Protein AF-A0A7K4D517-F1 (afdb_monomer_lite)

pLDDT: mean 93.34, std 5.88, range [61.91, 97.88]

Secondary structure (DSSP, 8-state):
-EEE-TT--HHHHHHHHHHHHSS-----EEETT-SPP-SSSPP--------

Sequence (51 aa):
NVEAEPGVTGYMVEKALKEALGFSPKGDVFPIGHLPRQDGKAQRVFRRKIE

Structure (mmCIF, N/CA/C/O backbone):
data_AF-A0A7K4D517-F1
#
_entry.id   AF-A0A7K4D517-F1
#
loop_
_atom_site.group_PDB
_atom_site.id
_atom_site.type_symbol
_atom_site.label_atom_id
_atom_site.label_alt_id
_atom_site.label_comp_id
_atom_site.label_asym_id
_atom_site.label_entity_id
_atom_site.label_seq_id
_atom_site.pdbx_PDB_ins_code
_atom_site.Cartn_x
_atom_site.Cartn_y
_atom_site.Cartn_z
_atom_site.occupancy
_atom_site.B_iso_or_equiv
_atom_site.auth_seq_id
_atom_site.auth_comp_id
_atom_site.auth_asym_id
_atom_site.auth_atom_id
_atom_site.pdbx_PDB_model_num
ATOM 1 N N . ASN A 1 1 ? -1.103 1.229 -3.624 1.00 89.94 1 ASN A N 1
ATOM 2 C CA . ASN A 1 1 ? -1.219 -0.241 -3.524 1.00 89.94 1 ASN A CA 1
ATOM 3 C C . ASN A 1 1 ? 0.011 -0.793 -2.847 1.00 89.94 1 ASN A C 1
ATOM 5 O O . ASN A 1 1 ? 1.102 -0.298 -3.127 1.00 89.94 1 ASN A O 1
ATOM 9 N N . VAL A 1 2 ? -0.174 -1.760 -1.953 1.00 93.94 2 VAL A N 1
ATOM 10 C CA . VAL A 1 2 ? 0.902 -2.396 -1.176 1.00 93.94 2 VAL A CA 1
ATOM 11 C C . VAL A 1 2 ? 0.695 -3.907 -1.123 1.00 93.94 2 VAL A C 1
ATOM 13 O O . VAL A 1 2 ? -0.427 -4.378 -1.287 1.00 93.94 2 VAL A O 1
ATOM 16 N N . GLU A 1 3 ? 1.767 -4.652 -0.878 1.00 96.12 3 GLU A N 1
ATOM 17 C CA . GLU A 1 3 ? 1.698 -6.073 -0.532 1.00 96.12 3 GLU A CA 1
ATOM 18 C C . GLU A 1 3 ? 1.893 -6.238 0.971 1.00 96.12 3 GLU A C 1
ATOM 20 O O . GLU A 1 3 ? 2.706 -5.522 1.562 1.00 96.12 3 GLU A O 1
ATOM 25 N N . ALA A 1 4 ? 1.166 -7.167 1.583 1.00 96.69 4 ALA A N 1
ATOM 26 C CA . ALA A 1 4 ? 1.283 -7.436 3.008 1.00 96.69 4 ALA A CA 1
ATOM 27 C C . ALA A 1 4 ? 1.027 -8.912 3.342 1.00 96.69 4 ALA A C 1
ATOM 29 O O . ALA A 1 4 ? 0.437 -9.656 2.557 1.00 96.69 4 ALA A O 1
ATOM 30 N N . GLU A 1 5 ? 1.486 -9.312 4.526 1.00 97.06 5 GLU A N 1
ATOM 31 C CA . GLU A 1 5 ? 1.225 -10.629 5.109 1.00 97.06 5 GLU A CA 1
ATOM 32 C C . GLU A 1 5 ? -0.274 -10.839 5.403 1.00 97.06 5 GLU A C 1
ATOM 34 O O . GLU A 1 5 ? -1.014 -9.865 5.614 1.00 97.06 5 GLU A O 1
ATOM 39 N N . PRO A 1 6 ? -0.742 -12.100 5.485 1.00 96.00 6 PRO A N 1
ATOM 40 C CA . PRO A 1 6 ? -2.101 -12.410 5.908 1.00 96.00 6 PRO A CA 1
ATOM 41 C C . PRO A 1 6 ? -2.456 -11.766 7.256 1.00 96.00 6 PRO A C 1
ATOM 43 O O . PRO A 1 6 ? -1.678 -11.789 8.206 1.00 96.00 6 PRO A O 1
ATOM 46 N N . GLY A 1 7 ? -3.661 -11.200 7.343 1.00 95.62 7 GLY A N 1
ATOM 47 C CA . GLY A 1 7 ? -4.153 -10.514 8.543 1.00 95.62 7 GLY A CA 1
ATOM 48 C C . GLY A 1 7 ? -3.891 -9.006 8.565 1.00 95.62 7 GLY A C 1
ATOM 49 O O . GLY A 1 7 ? -4.533 -8.299 9.342 1.00 95.62 7 GLY A O 1
ATOM 50 N N . VAL A 1 8 ? -3.036 -8.478 7.681 1.00 96.81 8 VAL A N 1
ATOM 51 C CA . VAL A 1 8 ? -2.927 -7.027 7.477 1.00 96.81 8 VAL A CA 1
ATOM 52 C C . VAL A 1 8 ? -4.106 -6.541 6.636 1.00 96.81 8 VAL A C 1
ATOM 54 O O . VAL A 1 8 ? -4.336 -7.007 5.522 1.00 96.81 8 VAL A O 1
ATO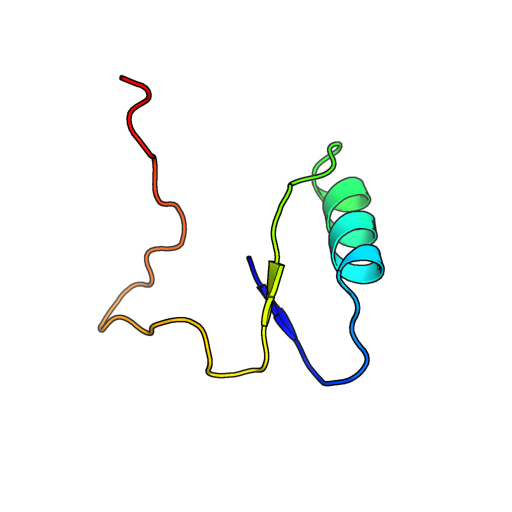M 57 N N . THR A 1 9 ? -4.861 -5.578 7.165 1.00 95.62 9 THR A N 1
ATOM 58 C CA . THR A 1 9 ? -6.049 -5.028 6.494 1.00 95.62 9 THR A CA 1
ATOM 59 C C . THR A 1 9 ? -5.763 -3.684 5.827 1.00 95.62 9 THR A C 1
ATOM 61 O O . THR A 1 9 ? -4.858 -2.949 6.232 1.00 95.62 9 THR A O 1
ATOM 64 N N . GLY A 1 10 ? -6.589 -3.312 4.842 1.00 95.19 10 GLY A N 1
ATOM 65 C CA . GLY A 1 10 ? -6.525 -1.990 4.206 1.00 95.19 10 GLY A CA 1
ATOM 66 C C . GLY A 1 10 ? -6.653 -0.837 5.203 1.00 95.19 10 GLY A C 1
ATOM 67 O O . GLY A 1 10 ? -5.927 0.145 5.089 1.00 95.19 10 GLY A O 1
ATOM 68 N N . TYR A 1 11 ? -7.481 -0.998 6.240 1.00 95.50 11 TYR A N 1
ATOM 69 C CA . TYR A 1 11 ? -7.616 -0.013 7.314 1.00 95.50 11 TYR A CA 1
ATOM 70 C C . TYR A 1 11 ? -6.298 0.213 8.066 1.00 95.50 11 TYR A C 1
ATOM 72 O O . TYR A 1 11 ? -5.905 1.356 8.284 1.00 95.50 11 TYR A O 1
ATOM 80 N N . MET A 1 12 ? -5.586 -0.859 8.431 1.00 97.00 12 MET A N 1
ATOM 81 C CA . MET A 1 12 ? -4.302 -0.749 9.136 1.00 97.00 12 MET A CA 1
ATOM 82 C C . MET A 1 12 ? -3.265 0.002 8.296 1.00 97.00 12 MET A C 1
ATOM 84 O O . MET A 1 12 ? -2.561 0.871 8.811 1.00 97.00 12 MET A O 1
ATOM 88 N N . VAL A 1 13 ? -3.211 -0.301 6.996 1.00 96.31 13 VAL A N 1
ATOM 89 C CA . VAL A 1 13 ? -2.311 0.363 6.046 1.00 96.31 13 VAL A CA 1
ATOM 90 C C . VAL A 1 13 ? -2.682 1.834 5.873 1.00 96.31 13 VAL A C 1
ATOM 92 O O . VAL A 1 13 ? -1.815 2.695 6.000 1.00 96.31 13 VAL A O 1
ATOM 95 N N . GLU A 1 14 ? -3.954 2.143 5.610 1.00 96.56 14 GLU A N 1
ATOM 96 C CA . GLU A 1 14 ? -4.417 3.523 5.434 1.00 96.56 14 GLU A CA 1
ATOM 97 C C . GLU A 1 14 ? -4.107 4.365 6.673 1.00 96.56 14 GLU A C 1
ATOM 99 O O . GLU A 1 14 ? -3.594 5.477 6.556 1.00 96.56 14 GLU A O 1
ATOM 104 N N . LYS A 1 15 ? -4.368 3.816 7.863 1.00 96.88 15 LYS A N 1
ATOM 105 C CA . LYS A 1 15 ? -4.155 4.505 9.134 1.00 96.88 15 LYS A CA 1
ATOM 1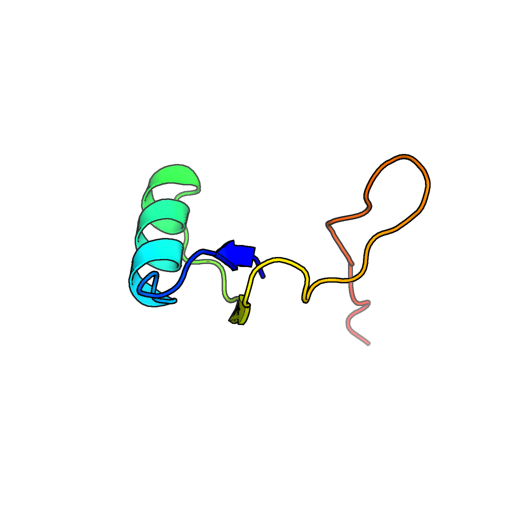06 C C . LYS A 1 15 ? -2.675 4.843 9.344 1.00 96.88 15 LYS A C 1
ATOM 108 O O . LYS A 1 15 ? -2.361 5.994 9.638 1.00 96.88 15 LYS A O 1
ATOM 113 N N . ALA A 1 16 ? -1.771 3.891 9.093 1.00 96.56 16 ALA A N 1
ATOM 114 C CA . ALA A 1 16 ? -0.326 4.126 9.154 1.00 96.56 16 ALA A CA 1
ATOM 115 C C . ALA A 1 16 ? 0.152 5.152 8.106 1.00 96.56 16 ALA A C 1
ATOM 117 O O . ALA A 1 16 ? 0.950 6.038 8.412 1.00 96.56 16 ALA A O 1
ATOM 118 N N . LEU A 1 17 ? -0.361 5.076 6.872 1.00 95.69 17 LEU A N 1
ATOM 119 C CA . LEU A 1 17 ? -0.010 6.029 5.816 1.00 95.69 17 LEU A CA 1
ATOM 120 C C . LEU A 1 17 ? -0.528 7.439 6.114 1.00 95.69 17 LEU A C 1
ATOM 122 O O . LEU A 1 17 ? 0.175 8.408 5.838 1.00 95.69 17 LEU A O 1
ATOM 126 N N . LYS A 1 18 ? -1.714 7.568 6.713 1.00 97.00 18 LYS A N 1
ATOM 127 C CA . LYS A 1 18 ? -2.273 8.857 7.126 1.00 97.00 18 LYS A CA 1
ATOM 128 C C . LYS A 1 18 ? -1.415 9.542 8.178 1.00 97.00 18 LYS A C 1
ATOM 130 O O . LYS A 1 18 ? -1.170 10.740 8.064 1.00 97.00 18 LYS A O 1
ATOM 135 N N . GLU A 1 19 ? -0.948 8.792 9.170 1.00 97.88 19 GLU A N 1
ATOM 136 C CA . GLU A 1 19 ? -0.055 9.307 10.212 1.00 97.88 19 GLU A CA 1
ATOM 137 C C . GLU A 1 19 ? 1.288 9.773 9.623 1.00 97.88 19 GLU A C 1
ATOM 139 O O . GLU A 1 19 ? 1.793 10.825 10.009 1.00 97.88 19 GLU A O 1
ATOM 144 N N . ALA A 1 20 ? 1.833 9.047 8.641 1.00 97.38 20 ALA A N 1
ATOM 145 C CA . ALA A 1 20 ? 3.113 9.385 8.018 1.00 97.38 20 ALA A CA 1
ATOM 146 C C . ALA A 1 20 ? 3.034 10.525 6.983 1.00 97.38 20 ALA A C 1
ATOM 148 O O . ALA A 1 20 ? 3.968 11.316 6.864 1.00 97.38 20 ALA A O 1
ATOM 149 N N . LEU A 1 21 ? 1.953 10.590 6.199 1.00 95.50 21 LEU A N 1
ATOM 150 C CA . LEU A 1 21 ? 1.831 11.494 5.047 1.00 95.50 21 LEU A CA 1
ATOM 151 C C . LEU A 1 21 ? 0.933 12.712 5.313 1.00 95.50 21 LEU A C 1
ATOM 153 O O . LEU A 1 21 ? 0.937 13.652 4.521 1.00 95.50 21 LEU A O 1
ATOM 157 N N . GLY A 1 22 ? 0.136 12.694 6.385 1.00 97.62 22 GLY A N 1
ATOM 158 C CA . GLY A 1 22 ? -0.840 13.742 6.702 1.00 97.62 22 GLY A CA 1
ATOM 159 C C . GLY A 1 22 ? -2.148 13.669 5.900 1.00 97.62 22 GLY A C 1
ATOM 160 O O . GLY A 1 22 ? -3.009 14.530 6.062 1.00 97.62 22 GLY A O 1
ATOM 161 N N . PHE A 1 23 ? -2.338 12.654 5.052 1.00 95.75 23 PHE A N 1
ATOM 162 C CA . PHE A 1 23 ? -3.578 12.418 4.302 1.00 95.75 23 PHE A CA 1
ATOM 163 C C . PHE A 1 23 ? -3.833 10.920 4.108 1.00 95.75 23 PHE A C 1
ATOM 165 O O . PHE A 1 23 ? -2.899 10.131 4.161 1.00 95.75 23 PHE A O 1
ATOM 172 N N . SER A 1 24 ? -5.086 10.527 3.855 1.00 94.81 24 SER A N 1
ATOM 173 C CA . SER A 1 24 ? -5.462 9.134 3.565 1.00 94.81 24 SER A CA 1
ATOM 174 C C . SER A 1 24 ? -5.318 8.823 2.068 1.00 94.81 24 SER A C 1
ATOM 176 O O . SER A 1 24 ? -6.192 9.220 1.287 1.00 94.81 24 SER A O 1
ATOM 178 N N . PRO A 1 25 ? -4.254 8.133 1.615 1.00 93.69 25 PRO A N 1
ATOM 179 C CA . PRO A 1 25 ? -4.178 7.667 0.238 1.00 93.69 25 PRO A CA 1
ATOM 180 C C . PRO A 1 25 ? -5.151 6.509 0.003 1.00 93.69 25 PRO A C 1
ATOM 182 O O . PRO A 1 25 ? -5.293 5.617 0.836 1.00 93.69 25 PRO A O 1
ATOM 185 N N . LYS A 1 26 ? -5.771 6.482 -1.179 1.00 92.94 26 LYS A N 1
ATOM 186 C CA . LYS A 1 26 ? -6.543 5.321 -1.635 1.00 92.94 26 LYS A CA 1
ATOM 187 C C . LYS A 1 26 ? -5.607 4.273 -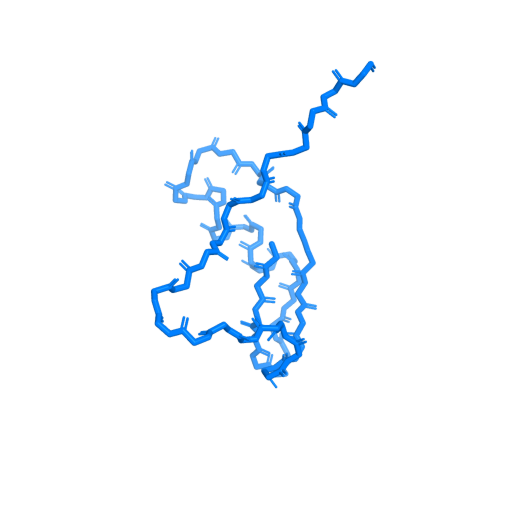2.230 1.00 92.94 26 LYS A C 1
ATOM 189 O O . LYS A 1 26 ? -4.718 4.605 -3.019 1.00 92.94 26 LYS A O 1
ATOM 194 N N . GLY A 1 27 ? -5.833 3.011 -1.895 1.00 91.69 27 GLY A N 1
ATOM 195 C CA . GLY A 1 27 ? -5.140 1.891 -2.513 1.00 91.69 27 GLY A CA 1
ATOM 196 C C . GLY A 1 27 ? -5.539 0.553 -1.911 1.00 91.69 27 GLY A C 1
ATOM 197 O O . GLY A 1 27 ? -6.094 0.497 -0.818 1.00 91.69 27 GLY A O 1
ATOM 198 N N . ASP A 1 28 ? -5.206 -0.507 -2.636 1.00 94.75 28 ASP A N 1
ATOM 199 C CA . ASP A 1 28 ?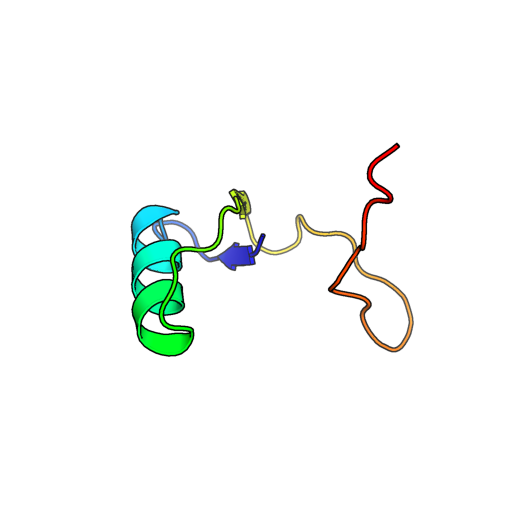 -5.529 -1.880 -2.259 1.00 94.75 28 ASP A CA 1
ATOM 200 C C . ASP A 1 28 ? -4.335 -2.580 -1.592 1.00 94.75 28 ASP A C 1
ATOM 202 O O . ASP A 1 28 ? -3.166 -2.214 -1.813 1.00 94.75 28 ASP A O 1
ATOM 206 N N . 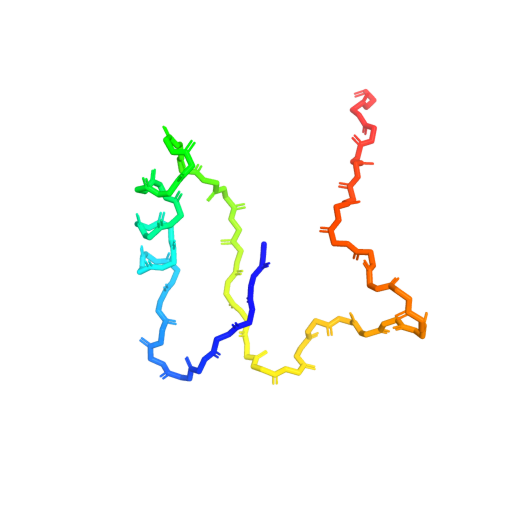VAL A 1 29 ? -4.651 -3.599 -0.789 1.00 95.62 29 VAL A N 1
ATOM 207 C CA . VAL A 1 29 ? -3.688 -4.514 -0.164 1.00 95.62 29 VAL A CA 1
ATOM 208 C C . VAL A 1 29 ? -3.725 -5.840 -0.907 1.00 95.62 29 VAL A C 1
ATOM 210 O O . VAL A 1 29 ? -4.791 -6.429 -1.079 1.00 95.62 29 VAL A O 1
ATOM 213 N N . PHE A 1 30 ? -2.556 -6.308 -1.328 1.00 96.44 30 PHE A N 1
ATOM 214 C CA . PHE A 1 30 ? -2.388 -7.554 -2.063 1.00 96.44 30 PHE A CA 1
ATOM 215 C C . PHE A 1 30 ? -1.562 -8.571 -1.263 1.00 96.44 30 PHE A C 1
ATOM 217 O O . PHE A 1 30 ? -0.766 -8.175 -0.407 1.00 96.44 30 PHE A O 1
ATOM 224 N N . PRO A 1 31 ? -1.690 -9.876 -1.557 1.00 96.94 31 PRO A N 1
ATOM 225 C CA . PRO A 1 31 ? -0.742 -10.876 -1.079 1.00 96.94 31 PRO A CA 1
ATOM 226 C C . PRO A 1 31 ? 0.678 -10.597 -1.587 1.00 96.94 31 PRO A C 1
ATOM 228 O O . PRO A 1 31 ? 0.869 -10.017 -2.659 1.00 96.94 31 PRO A O 1
ATOM 231 N N . ILE A 1 32 ? 1.679 -11.052 -0.837 1.00 96.31 32 ILE A N 1
ATOM 232 C CA . ILE A 1 32 ? 3.088 -10.946 -1.232 1.00 96.31 32 ILE A CA 1
ATOM 233 C C . ILE A 1 32 ? 3.331 -11.690 -2.552 1.00 96.31 32 ILE A C 1
ATOM 235 O O . ILE A 1 32 ? 2.968 -12.856 -2.695 1.00 96.31 32 ILE A O 1
ATOM 239 N N . GLY A 1 33 ? 3.966 -11.010 -3.511 1.00 95.38 33 GLY A N 1
ATOM 240 C CA . GLY A 1 33 ? 4.297 -11.550 -4.833 1.00 95.38 33 GLY A CA 1
ATOM 241 C C . GLY A 1 33 ? 3.247 -11.297 -5.921 1.00 95.38 33 GLY A C 1
ATOM 242 O O . GLY A 1 33 ? 3.448 -11.721 -7.055 1.00 95.38 33 GLY A O 1
ATOM 243 N N . HIS A 1 34 ? 2.149 -10.609 -5.609 1.00 96.00 34 HIS A N 1
ATOM 244 C CA . HIS A 1 34 ? 1.077 -10.305 -6.555 1.00 96.00 34 HIS A CA 1
ATOM 245 C C . HIS A 1 34 ? 1.380 -9.112 -7.479 1.00 96.00 34 HIS A C 1
ATOM 247 O O . HIS A 1 34 ? 0.936 -9.082 -8.627 1.00 96.00 34 HIS A O 1
ATOM 253 N N . LEU A 1 35 ? 2.100 -8.096 -6.997 1.00 93.50 35 LEU A N 1
ATOM 254 C CA . LEU A 1 35 ? 2.428 -6.913 -7.787 1.00 93.50 35 LEU A CA 1
ATOM 255 C C . 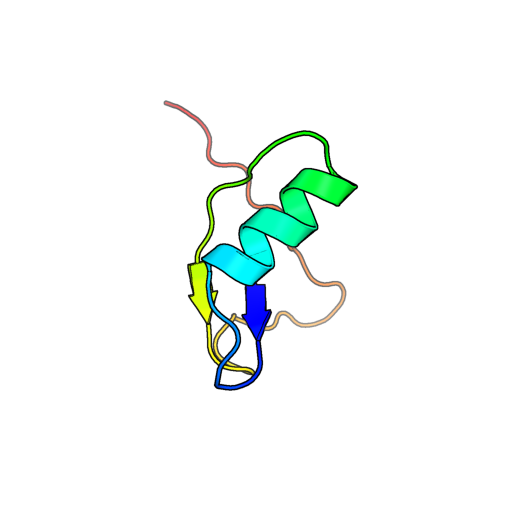LEU A 1 35 ? 3.552 -7.222 -8.789 1.00 93.50 35 LEU A C 1
ATOM 257 O O . LEU A 1 35 ? 4.540 -7.874 -8.430 1.00 93.50 35 LEU A O 1
ATOM 261 N N . PRO A 1 36 ? 3.447 -6.715 -10.035 1.00 92.44 36 PRO A N 1
ATOM 262 C CA . PRO A 1 36 ? 4.414 -7.003 -11.082 1.00 92.44 36 PRO A CA 1
ATOM 263 C C . PRO A 1 36 ? 5.804 -6.502 -10.692 1.00 92.44 36 PRO A C 1
ATOM 265 O O . PRO A 1 36 ? 5.980 -5.388 -10.190 1.00 92.44 36 PRO A O 1
ATOM 268 N N . ARG A 1 37 ? 6.806 -7.341 -10.948 1.00 92.88 37 ARG A N 1
ATOM 269 C CA . ARG A 1 37 ? 8.217 -7.001 -10.775 1.00 92.88 37 ARG A CA 1
ATOM 270 C C . ARG A 1 37 ? 8.787 -6.571 -12.119 1.00 92.88 37 ARG A C 1
ATOM 272 O O . ARG A 1 37 ? 8.405 -7.091 -13.161 1.00 92.88 37 ARG A O 1
ATOM 279 N N . GLN A 1 38 ? 9.674 -5.590 -12.073 1.00 91.94 38 GLN A N 1
ATOM 280 C CA . GLN A 1 38 ? 10.375 -5.067 -13.235 1.00 91.94 38 GLN A CA 1
ATOM 281 C C . GLN A 1 38 ? 11.865 -5.323 -13.039 1.00 91.94 38 GLN A C 1
ATOM 283 O O . GLN A 1 38 ? 12.370 -5.145 -11.928 1.00 91.94 38 GLN A O 1
ATOM 288 N N . ASP A 1 39 ? 12.559 -5.686 -14.114 1.00 92.75 39 ASP A N 1
ATOM 289 C CA . ASP A 1 39 ? 14.015 -5.771 -14.105 1.00 92.75 39 ASP A CA 1
ATOM 290 C C . ASP A 1 39 ? 14.642 -4.383 -13.894 1.00 92.75 39 ASP A C 1
ATOM 292 O O . ASP A 1 39 ? 14.209 -3.374 -14.457 1.00 92.75 39 ASP A O 1
ATOM 296 N N . GLY A 1 40 ? 15.684 -4.320 -13.064 1.00 93.75 40 GLY A N 1
ATOM 297 C CA . GLY A 1 40 ? 16.347 -3.066 -12.705 1.00 93.75 40 GLY A CA 1
ATOM 298 C C . GLY A 1 40 ? 15.618 -2.271 -11.613 1.00 93.75 40 GLY A C 1
ATOM 299 O O . GLY A 1 40 ? 15.114 -2.825 -10.635 1.00 93.75 40 GLY A O 1
ATOM 300 N N . LYS A 1 41 ? 15.628 -0.934 -11.712 1.00 95.06 41 LYS A N 1
ATOM 301 C CA . LYS A 1 41 ? 15.052 -0.056 -10.678 1.00 95.06 41 LYS A CA 1
ATOM 302 C C . LYS A 1 41 ? 13.526 -0.051 -10.773 1.00 95.06 41 LYS A C 1
ATOM 304 O O . LYS A 1 41 ? 12.968 0.360 -11.782 1.00 95.06 41 LYS A O 1
ATOM 309 N N . ALA A 1 42 ? 12.861 -0.412 -9.679 1.00 92.25 42 ALA A N 1
ATOM 310 C CA . ALA A 1 42 ? 11.404 -0.464 -9.617 1.00 92.25 42 ALA A CA 1
ATOM 311 C C . ALA A 1 42 ? 10.732 0.897 -9.896 1.00 92.25 42 ALA A C 1
ATOM 313 O O . ALA A 1 42 ? 11.017 1.893 -9.218 1.00 92.25 42 ALA A O 1
ATOM 314 N N . GLN A 1 43 ? 9.765 0.914 -10.818 1.00 91.19 43 GLN A N 1
ATOM 315 C CA . GLN A 1 43 ? 8.839 2.029 -11.024 1.00 91.19 43 GLN A CA 1
ATOM 316 C C . GLN A 1 43 ? 7.575 1.843 -10.167 1.00 91.19 43 GLN A C 1
ATOM 318 O O . GLN A 1 43 ? 6.831 0.883 -10.338 1.00 91.19 43 GLN A O 1
ATOM 323 N N . ARG A 1 44 ? 7.326 2.761 -9.220 1.00 90.81 44 ARG A N 1
ATOM 324 C CA . ARG A 1 44 ? 6.205 2.661 -8.253 1.00 90.81 44 ARG A CA 1
ATOM 325 C C . ARG A 1 44 ? 5.124 3.731 -8.412 1.00 90.81 44 ARG A C 1
ATOM 327 O O . ARG A 1 44 ? 4.065 3.622 -7.804 1.00 90.81 44 ARG A O 1
ATOM 334 N N . VAL A 1 45 ? 5.390 4.771 -9.200 1.00 90.25 45 VAL A N 1
ATOM 335 C CA . VAL A 1 45 ? 4.468 5.892 -9.413 1.00 90.25 45 VAL A CA 1
ATOM 336 C C . VAL A 1 45 ? 4.075 5.922 -10.881 1.00 90.25 45 VAL A C 1
ATOM 338 O O . VAL A 1 45 ? 4.898 6.212 -11.747 1.00 90.25 45 VAL A O 1
ATOM 341 N N . PHE A 1 46 ? 2.803 5.633 -11.142 1.00 89.56 46 PHE A N 1
ATOM 342 C CA . PHE A 1 46 ? 2.209 5.670 -12.473 1.00 89.56 46 PHE A CA 1
ATOM 343 C C . PHE A 1 46 ? 1.257 6.862 -12.546 1.00 89.56 46 PHE A C 1
ATOM 345 O O . PHE A 1 46 ? 0.217 6.882 -11.886 1.00 89.56 46 PHE A O 1
ATOM 352 N N . ARG A 1 47 ? 1.617 7.883 -13.327 1.00 91.38 47 ARG A N 1
ATOM 353 C CA . ARG A 1 47 ? 0.776 9.068 -13.515 1.00 91.38 47 ARG A CA 1
ATOM 354 C C . ARG A 1 47 ? -0.210 8.785 -14.644 1.00 91.38 47 ARG A C 1
ATOM 356 O O . ARG A 1 47 ? 0.202 8.676 -15.795 1.00 91.38 47 ARG A O 1
ATOM 363 N N . ARG A 1 48 ? -1.503 8.672 -14.332 1.00 86.75 48 ARG A N 1
ATOM 364 C CA . ARG A 1 48 ? -2.534 8.711 -15.378 1.00 86.75 48 ARG A CA 1
ATOM 365 C C . ARG A 1 48 ? -2.659 10.150 -15.870 1.00 86.75 48 ARG A C 1
ATOM 367 O O . ARG A 1 48 ? -2.705 11.071 -15.052 1.00 86.75 48 ARG A O 1
ATOM 374 N N . LYS A 1 49 ? -2.686 10.345 -17.190 1.00 86.12 49 LYS A N 1
ATOM 375 C CA . LYS A 1 49 ? -3.185 11.600 -17.756 1.00 86.12 49 LYS A CA 1
ATOM 376 C C . LYS A 1 49 ? -4.687 11.636 -17.486 1.00 86.12 49 LYS A C 1
ATOM 378 O O . LYS A 1 49 ? -5.361 10.630 -17.683 1.00 86.12 49 LYS A O 1
ATOM 383 N N . ILE A 1 50 ? -5.161 12.751 -16.949 1.00 74.44 50 ILE A N 1
ATOM 384 C CA . ILE A 1 50 ? -6.590 13.044 -16.901 1.00 74.44 50 ILE A CA 1
ATOM 385 C C . ILE A 1 50 ? -6.875 13.647 -18.274 1.00 74.44 50 ILE A C 1
ATOM 387 O O . ILE A 1 50 ? -6.300 14.688 -18.592 1.00 74.44 50 ILE A O 1
ATOM 391 N N . GLU A 1 51 ? -7.608 12.914 -19.107 1.00 61.91 51 GLU A N 1
ATOM 392 C CA . GLU A 1 51 ? -8.203 13.454 -20.335 1.00 61.91 51 GLU A CA 1
ATOM 393 C C . GLU A 1 51 ? -9.473 14.234 -19.995 1.00 61.91 51 GLU A C 1
ATOM 395 O O . GLU A 1 51 ? -10.177 13.817 -19.042 1.00 61.91 51 GLU A O 1
#

Foldseek 3Di:
DEEDDPPDAPVNVQVVCCVVPVDRDDDDYHHPPPDDDDPDDDDDDDDDDDD

Radius of gyration: 12.95 Å; chains: 1; bounding box: 25×26×30 Å